Protein AF-A0A9E1HJT0-F1 (afdb_monomer_lite)

Structure (mmCIF, N/CA/C/O backbone):
data_AF-A0A9E1HJT0-F1
#
_entry.id   AF-A0A9E1HJT0-F1
#
loop_
_atom_site.group_PDB
_atom_site.id
_atom_site.type_symbol
_atom_site.label_atom_id
_atom_site.label_alt_id
_atom_site.label_comp_id
_atom_site.label_asym_id
_atom_site.label_entity_id
_atom_site.label_seq_id
_atom_site.pdbx_PDB_ins_code
_atom_site.Cartn_x
_atom_site.Cartn_y
_atom_site.Cartn_z
_atom_site.occupancy
_atom_site.B_iso_or_equiv
_atom_site.auth_seq_id
_atom_site.auth_comp_id
_atom_site.auth_asym_id
_atom_site.auth_atom_id
_atom_site.pdbx_PDB_model_num
ATOM 1 N N . MET A 1 1 ? -7.805 -29.193 4.859 1.00 33.84 1 MET A N 1
ATOM 2 C CA . MET A 1 1 ? -8.853 -28.531 5.675 1.00 33.84 1 MET A CA 1
ATOM 3 C C . MET A 1 1 ? -8.850 -29.112 7.089 1.00 33.84 1 MET A C 1
ATOM 5 O O . MET A 1 1 ? -9.280 -30.244 7.275 1.00 33.84 1 MET A O 1
ATOM 9 N N . LYS A 1 2 ? -8.295 -28.400 8.081 1.00 28.94 2 LYS A N 1
ATOM 10 C CA . LYS A 1 2 ? -8.233 -28.875 9.476 1.00 28.94 2 LYS A CA 1
ATOM 11 C C . LYS A 1 2 ? -9.476 -28.407 10.236 1.00 28.94 2 LYS A C 1
ATOM 13 O O . LYS A 1 2 ? -9.710 -27.216 10.397 1.00 28.94 2 LYS A O 1
ATOM 18 N N . LYS A 1 3 ? -10.276 -29.375 10.681 1.00 34.16 3 LYS A N 1
ATOM 19 C CA . LYS A 1 3 ? -11.501 -29.199 11.468 1.00 34.16 3 LYS A CA 1
ATOM 20 C C . LYS A 1 3 ? -11.119 -28.706 12.871 1.00 34.16 3 LYS A C 1
ATOM 22 O O . LYS A 1 3 ? -10.586 -29.476 13.670 1.00 34.16 3 LYS A O 1
ATOM 27 N N . ILE A 1 4 ? -11.338 -27.423 13.159 1.00 33.56 4 ILE A N 1
ATOM 28 C CA . ILE A 1 4 ? -11.069 -26.845 14.482 1.00 33.56 4 ILE A CA 1
ATOM 29 C C . ILE A 1 4 ? -12.103 -27.393 15.471 1.00 33.56 4 ILE A C 1
ATOM 31 O O . ILE A 1 4 ? -13.312 -27.234 15.315 1.00 33.56 4 ILE A O 1
ATOM 35 N N . ARG A 1 5 ? -11.594 -28.085 16.489 1.00 34.16 5 ARG A N 1
ATOM 36 C CA . ARG A 1 5 ? -12.334 -28.704 17.587 1.00 34.16 5 ARG A CA 1
ATOM 37 C C . ARG A 1 5 ? -12.786 -27.598 18.550 1.00 34.16 5 ARG A C 1
ATOM 39 O O . ARG A 1 5 ? -12.019 -27.180 19.412 1.00 34.16 5 ARG A O 1
ATOM 46 N N . THR A 1 6 ? -14.021 -27.115 18.419 1.00 35.66 6 THR A N 1
ATOM 47 C CA . THR A 1 6 ? -14.640 -26.166 19.363 1.00 35.66 6 THR A CA 1
ATOM 48 C C . THR A 1 6 ? -14.999 -26.880 20.672 1.00 35.66 6 THR A C 1
ATOM 50 O O . THR A 1 6 ? -16.134 -27.258 20.949 1.00 35.66 6 THR A O 1
ATOM 53 N N . SER A 1 7 ? -13.974 -27.120 21.489 1.00 35.72 7 SER A N 1
ATOM 54 C CA . SER A 1 7 ? -14.078 -27.726 22.814 1.00 35.72 7 SER A CA 1
ATOM 55 C C . SER A 1 7 ? -14.574 -26.704 23.842 1.00 35.72 7 SER A C 1
ATOM 57 O O . SER A 1 7 ? -13.947 -25.669 24.044 1.00 35.72 7 SER A O 1
ATOM 59 N N . SER A 1 8 ? -15.695 -27.030 24.494 1.00 42.38 8 SER A N 1
ATOM 60 C CA . SER A 1 8 ? -16.127 -26.657 25.858 1.00 42.38 8 SER A CA 1
ATOM 61 C C . SER A 1 8 ? -16.241 -25.188 26.304 1.00 42.38 8 SER A C 1
ATOM 63 O O . SER A 1 8 ? -16.969 -24.930 27.263 1.00 42.38 8 SER A O 1
ATOM 65 N N . VAL A 1 9 ? -15.614 -24.215 25.647 1.00 40.09 9 VAL A N 1
ATOM 66 C CA . VAL A 1 9 ? -15.607 -22.810 26.097 1.00 40.09 9 VAL A CA 1
ATOM 67 C C . VAL A 1 9 ? -16.924 -22.111 25.740 1.00 40.09 9 VAL A C 1
ATOM 69 O O . VAL A 1 9 ? -17.551 -21.489 26.594 1.00 40.09 9 VAL A O 1
ATOM 72 N N . TRP A 1 10 ? -17.440 -22.336 24.530 1.00 27.88 10 TRP A N 1
ATOM 73 C CA . TRP A 1 10 ? -18.696 -21.733 24.061 1.00 27.88 10 TRP A CA 1
ATOM 74 C C . TRP A 1 10 ? -19.949 -22.292 24.756 1.00 27.88 10 TRP A C 1
ATOM 76 O O . TRP A 1 10 ? -20.923 -21.569 24.950 1.00 27.88 10 TRP A O 1
ATOM 86 N N . LYS A 1 11 ? -19.903 -23.541 25.245 1.00 33.47 11 LYS A N 1
ATOM 87 C CA . LYS A 1 11 ? -20.990 -24.125 26.057 1.00 33.47 11 LYS A CA 1
ATOM 88 C C . LYS A 1 11 ? -21.117 -23.477 27.444 1.00 33.47 11 LYS A C 1
ATOM 90 O O . LYS A 1 11 ? -22.203 -23.493 28.017 1.00 33.47 11 LYS A O 1
ATOM 95 N N . LYS A 1 12 ? -20.034 -22.910 27.994 1.00 35.31 12 LYS A N 1
ATOM 96 C CA . LYS A 1 12 ? -20.070 -22.177 29.274 1.00 35.31 12 LYS A CA 1
ATOM 97 C C . LYS A 1 12 ? -20.578 -20.747 29.107 1.00 35.31 12 LYS A C 1
ATOM 99 O O . LYS A 1 12 ? -21.311 -20.282 29.972 1.00 35.31 12 LYS A O 1
ATOM 104 N N . VAL A 1 13 ? -20.256 -20.092 27.991 1.00 34.84 13 VAL A N 1
ATOM 105 C CA . VAL A 1 13 ? -20.738 -18.734 27.689 1.00 34.84 13 VAL A CA 1
ATOM 106 C C . VAL A 1 13 ? -22.256 -18.728 27.478 1.00 34.84 13 VAL A C 1
ATOM 108 O O . VAL A 1 13 ? -22.950 -17.892 28.051 1.00 34.84 13 VAL A O 1
ATOM 111 N N . TRP A 1 14 ? -22.801 -19.728 26.777 1.00 26.69 14 TRP A N 1
ATOM 112 C CA . TRP A 1 14 ? -24.250 -19.827 26.563 1.00 26.69 14 TRP A CA 1
ATOM 113 C C . TRP A 1 14 ? -25.040 -20.094 27.858 1.00 26.69 14 TRP A C 1
ATOM 115 O O . TRP A 1 14 ? -26.062 -19.459 28.099 1.00 26.69 14 TRP A O 1
ATOM 125 N N . LYS A 1 15 ? -24.505 -20.924 28.769 1.00 33.12 15 LYS A N 1
ATOM 126 C CA . LYS A 1 15 ? -25.126 -21.176 30.086 1.00 33.12 15 LYS A CA 1
ATOM 127 C C . LYS A 1 15 ? -25.198 -19.943 30.994 1.00 33.12 15 LYS A C 1
ATOM 129 O O . LYS A 1 15 ? -26.009 -19.928 31.915 1.00 33.12 15 LYS A O 1
ATOM 134 N N . PHE A 1 16 ? -24.355 -18.935 30.770 1.00 31.36 16 PHE A N 1
ATOM 135 C CA . PHE A 1 16 ? -24.357 -17.710 31.572 1.00 31.36 16 PHE A CA 1
ATOM 136 C C . PHE A 1 16 ? -25.327 -16.656 31.013 1.00 31.36 16 PHE A C 1
ATOM 138 O O . PHE A 1 16 ? -25.948 -15.931 31.788 1.00 31.36 16 PHE A O 1
ATOM 145 N N . CYS A 1 17 ? -25.529 -16.622 29.690 1.00 31.73 17 CYS A N 1
ATOM 146 C CA . CYS A 1 17 ? -26.506 -15.740 29.039 1.00 31.73 17 CYS A CA 1
ATOM 147 C C . CYS A 1 17 ? -27.967 -16.166 29.264 1.00 31.73 17 CYS A C 1
ATOM 149 O O . CYS A 1 17 ? -28.850 -15.310 29.342 1.00 31.73 17 CYS A O 1
ATOM 151 N N . ASP A 1 18 ? -28.232 -17.462 29.450 1.00 34.28 18 ASP A N 1
ATOM 152 C CA . ASP A 1 18 ? -29.580 -17.935 29.789 1.00 34.28 18 ASP A CA 1
ATOM 153 C C . ASP A 1 18 ? -30.047 -17.422 31.160 1.00 34.28 18 ASP A C 1
ATOM 155 O O . ASP A 1 18 ? -31.229 -17.135 31.352 1.00 34.28 18 ASP A O 1
ATOM 159 N N . PHE A 1 19 ? -29.127 -17.221 32.109 1.00 36.72 19 PHE A N 1
ATOM 160 C CA . PHE A 1 19 ? -29.465 -16.738 33.450 1.00 36.72 19 PHE A CA 1
ATOM 161 C C . PHE A 1 19 ? -29.915 -15.268 33.446 1.00 36.72 19 PHE A C 1
ATOM 163 O O . PHE A 1 19 ? -30.841 -14.890 34.168 1.00 36.72 19 PHE A O 1
ATOM 170 N N . SER A 1 20 ? -29.306 -14.439 32.597 1.00 38.19 20 SER A N 1
ATOM 171 C CA . SER A 1 20 ? -29.624 -13.014 32.461 1.00 38.19 20 SER A CA 1
ATOM 172 C C . SER A 1 20 ? -30.925 -12.770 31.687 1.00 38.19 20 SER A C 1
ATOM 174 O O . SER A 1 20 ? -31.724 -11.928 32.103 1.00 38.19 20 SER A O 1
ATOM 176 N N . ILE A 1 21 ? -31.216 -13.547 30.638 1.00 42.31 21 ILE A N 1
ATOM 177 C CA . ILE A 1 21 ? -32.495 -13.466 29.902 1.00 42.31 21 ILE A CA 1
ATOM 178 C C . ILE A 1 21 ? -33.668 -13.938 30.777 1.00 42.31 21 ILE A C 1
ATOM 180 O O . ILE A 1 21 ? -34.751 -13.343 30.746 1.00 42.31 21 ILE A O 1
ATOM 184 N N . PHE A 1 22 ? -33.455 -14.964 31.606 1.00 41.88 22 PHE A N 1
ATOM 185 C CA . PHE A 1 22 ? -34.471 -15.457 32.536 1.00 41.88 22 PHE A CA 1
ATOM 186 C C . PHE A 1 22 ? -34.798 -14.430 33.628 1.00 41.88 22 PHE A C 1
ATOM 188 O O . PHE A 1 22 ? -35.968 -14.227 33.957 1.00 41.88 22 PHE A O 1
ATOM 195 N N . PHE A 1 23 ? -33.789 -13.719 34.142 1.00 40.91 23 PHE A N 1
ATOM 196 C CA . PHE A 1 23 ? -33.990 -12.608 35.076 1.00 40.91 23 PHE A CA 1
ATOM 197 C C . PHE A 1 23 ? -34.744 -11.438 34.435 1.00 40.91 23 PHE A C 1
ATOM 199 O O . PHE A 1 23 ? -35.643 -10.877 35.060 1.00 40.91 23 PHE A O 1
ATOM 206 N N . PHE A 1 24 ? -34.448 -11.109 33.175 1.00 39.44 24 PHE A N 1
ATOM 207 C CA . PHE A 1 24 ? -35.071 -9.984 32.476 1.00 39.44 24 PHE A CA 1
ATOM 208 C C . PHE A 1 24 ? -36.549 -10.238 32.138 1.00 39.44 24 PHE A C 1
ATOM 210 O O . PHE A 1 24 ? -37.400 -9.385 32.394 1.00 39.44 24 PHE A O 1
ATOM 217 N N . LYS A 1 25 ? -36.896 -11.441 31.655 1.00 38.16 25 LYS A N 1
ATOM 218 C CA . LYS A 1 25 ? -38.301 -11.829 31.416 1.00 38.16 25 LYS A CA 1
ATOM 219 C C . LYS A 1 25 ? -39.116 -11.883 32.714 1.00 38.16 25 LYS A C 1
ATOM 221 O O . LYS A 1 25 ? -40.270 -11.466 32.730 1.00 38.16 25 LYS A O 1
ATOM 226 N N . LYS A 1 26 ? -38.501 -12.327 33.813 1.00 40.12 26 LYS A N 1
ATOM 227 C CA . LYS A 1 26 ? -39.102 -12.376 35.157 1.00 40.12 26 LYS A CA 1
ATOM 228 C C . LYS A 1 26 ? -39.288 -10.985 35.780 1.00 40.12 26 LYS A C 1
ATOM 230 O O . LYS A 1 26 ? -40.212 -10.779 36.562 1.00 40.12 26 LYS A O 1
ATOM 235 N N . TRP A 1 27 ? -38.457 -10.023 35.389 1.00 44.12 27 TRP A N 1
ATOM 236 C CA . TRP A 1 27 ? -38.517 -8.623 35.812 1.00 44.12 27 TRP A CA 1
ATOM 237 C C . TRP A 1 27 ? -39.492 -7.769 34.976 1.00 44.12 27 TRP A C 1
ATOM 239 O O . TRP A 1 27 ? -40.178 -6.911 35.524 1.00 44.12 27 TRP A O 1
ATOM 249 N N . LEU A 1 28 ? -39.682 -8.047 33.681 1.00 36.91 28 LEU A N 1
ATOM 250 C CA . LEU A 1 28 ? -40.724 -7.371 32.888 1.00 36.91 28 LEU A CA 1
ATOM 251 C C . LEU A 1 28 ? -42.141 -7.646 33.443 1.00 36.91 28 LEU A C 1
ATOM 253 O O . LEU A 1 28 ? -43.035 -6.806 33.341 1.00 36.91 28 LEU A O 1
ATOM 257 N N . SER A 1 29 ? -42.334 -8.800 34.090 1.00 43.19 29 SER A N 1
ATOM 258 C CA . SER A 1 29 ? -43.550 -9.126 34.847 1.00 43.19 29 SER A CA 1
ATOM 259 C C . SER A 1 29 ? -43.671 -8.371 36.182 1.00 43.19 29 SER A C 1
ATOM 261 O O . SER A 1 29 ? -44.793 -8.115 36.609 1.00 43.19 29 SER A O 1
ATOM 263 N N . PHE A 1 30 ? -42.557 -7.966 36.808 1.00 41.19 30 PHE A N 1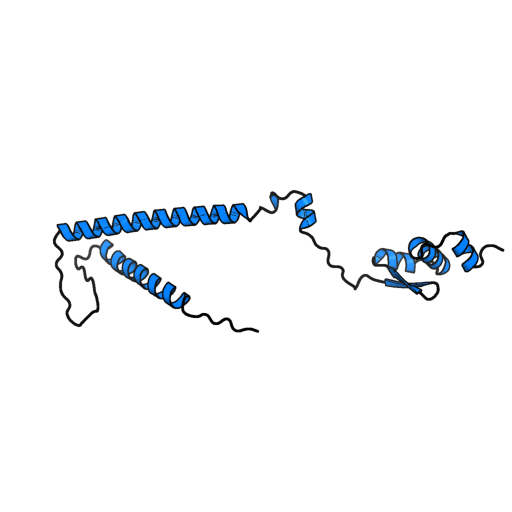
ATOM 264 C CA . PHE A 1 30 ? -42.510 -7.166 38.046 1.00 41.19 30 PHE A CA 1
ATOM 265 C C . PHE A 1 30 ? -42.998 -5.723 37.828 1.00 41.19 30 PHE A C 1
ATOM 267 O O . PHE A 1 30 ? -43.716 -5.184 38.664 1.00 41.19 30 PHE A O 1
ATOM 274 N N . MET A 1 31 ? -42.672 -5.109 36.684 1.00 35.97 31 MET A N 1
ATOM 275 C CA . MET A 1 31 ? -43.078 -3.732 36.346 1.00 35.97 31 MET A CA 1
ATOM 276 C C . MET A 1 31 ? -44.560 -3.594 35.943 1.00 35.97 31 MET A C 1
ATOM 278 O O . MET A 1 31 ? -45.099 -2.493 35.969 1.00 35.97 31 MET A O 1
ATOM 282 N N . LYS A 1 32 ? -45.249 -4.690 35.588 1.00 41.72 32 LYS A N 1
ATOM 283 C CA . LYS A 1 32 ? -46.647 -4.675 35.100 1.00 41.72 32 LYS A CA 1
ATOM 284 C C . LYS A 1 32 ? -47.725 -4.779 36.194 1.00 41.72 32 LYS A C 1
ATOM 286 O O . LYS A 1 32 ? -48.869 -5.102 35.886 1.00 41.72 32 LYS A O 1
ATOM 291 N N . GLY A 1 33 ? -47.395 -4.515 37.460 1.00 42.19 33 GLY A N 1
ATOM 292 C CA . GLY A 1 33 ? -48.402 -4.280 38.509 1.00 42.19 33 GLY A CA 1
ATOM 293 C C . GLY A 1 33 ? -49.305 -5.469 38.869 1.00 42.19 33 GLY A C 1
ATOM 294 O O . GLY A 1 33 ? -50.362 -5.271 39.460 1.00 42.19 33 GLY A O 1
ATOM 295 N N . ARG A 1 34 ? -48.920 -6.711 38.546 1.00 43.09 34 ARG A N 1
ATOM 296 C CA . ARG A 1 34 ? -49.616 -7.908 39.046 1.00 43.09 34 ARG A CA 1
ATOM 297 C C . ARG A 1 34 ? -48.941 -8.386 40.325 1.00 43.09 34 ARG A C 1
ATOM 299 O O . ARG A 1 34 ? -47.840 -8.926 40.290 1.00 43.09 34 ARG A O 1
ATOM 306 N N . SER A 1 35 ? -49.631 -8.199 41.444 1.00 37.53 35 SER A N 1
ATOM 307 C CA . SER A 1 35 ? -49.218 -8.472 42.829 1.00 37.53 35 SER A CA 1
ATOM 308 C C . SER A 1 35 ? -48.983 -9.952 43.182 1.00 37.53 35 SER A C 1
ATOM 310 O O . SER A 1 35 ? -49.191 -10.348 44.321 1.00 37.53 35 SER A O 1
ATOM 312 N N . HIS A 1 36 ? -48.557 -10.796 42.241 1.00 39.56 36 HIS A N 1
ATOM 313 C CA . HIS A 1 36 ? -48.247 -12.206 42.484 1.00 39.56 36 HIS A CA 1
ATOM 314 C C . HIS A 1 36 ? -46.819 -12.511 42.025 1.00 39.56 36 HIS A C 1
ATOM 316 O O . HIS A 1 36 ? -46.542 -12.803 40.863 1.00 39.56 36 HIS A O 1
ATOM 322 N N . PHE A 1 37 ? -45.891 -12.420 42.975 1.00 38.38 37 PHE A N 1
ATOM 323 C CA . PHE A 1 37 ? -44.485 -12.757 42.790 1.00 38.38 37 PHE A CA 1
ATOM 324 C C . PHE A 1 37 ? -44.301 -14.274 42.825 1.00 38.38 37 PHE A C 1
ATOM 326 O O . PHE A 1 37 ? -44.292 -14.877 43.894 1.00 38.38 37 PHE A O 1
ATOM 333 N N . LEU A 1 38 ? -44.107 -14.900 41.666 1.00 37.12 38 LEU A N 1
ATOM 334 C CA . LEU A 1 38 ? -43.714 -16.307 41.585 1.00 37.12 38 LEU A CA 1
ATOM 335 C C . LEU A 1 38 ? -42.244 -16.393 41.176 1.00 37.12 38 LEU A C 1
ATOM 337 O O . LEU A 1 38 ? -41.888 -16.368 39.997 1.00 37.12 38 LEU A O 1
ATOM 341 N N . ILE A 1 39 ? -41.359 -16.487 42.172 1.00 41.03 39 ILE A N 1
ATOM 342 C CA . ILE A 1 39 ? -39.975 -16.887 41.933 1.00 41.03 39 ILE A CA 1
ATOM 343 C C . ILE A 1 39 ? -39.927 -18.415 41.916 1.00 41.03 39 ILE A C 1
ATOM 345 O O . ILE A 1 39 ? -39.698 -19.053 42.931 1.00 41.03 39 ILE A O 1
ATOM 349 N N . THR A 1 40 ? -40.129 -19.011 40.742 1.00 34.09 40 THR A N 1
ATOM 350 C CA . THR A 1 40 ? -39.922 -20.450 40.532 1.00 34.09 40 THR A CA 1
ATOM 351 C C . THR A 1 40 ? -38.430 -20.767 40.623 1.00 34.09 40 THR A C 1
ATOM 353 O O . THR A 1 40 ? -37.657 -20.356 39.755 1.00 34.09 40 THR A O 1
ATOM 356 N N . ALA A 1 41 ? -38.025 -21.464 41.683 1.00 34.62 41 ALA A N 1
ATOM 357 C CA . ALA A 1 41 ? -36.789 -22.231 41.746 1.00 34.62 41 ALA A CA 1
ATOM 358 C C . ALA A 1 41 ? -37.191 -23.707 41.656 1.00 34.62 41 ALA A C 1
ATOM 360 O O . ALA A 1 41 ? -37.855 -24.225 42.549 1.00 34.62 41 ALA A O 1
ATOM 361 N N . VAL A 1 42 ? -36.862 -24.371 40.548 1.00 37.84 42 VAL A N 1
ATOM 362 C CA . VAL A 1 42 ? -37.122 -25.807 40.389 1.00 37.84 42 VAL A CA 1
ATOM 363 C C . VAL A 1 42 ? -35.938 -26.551 40.991 1.00 37.84 42 VAL A C 1
ATOM 365 O O . VAL A 1 42 ? -34.959 -26.838 40.311 1.00 37.84 42 VAL A O 1
ATOM 368 N N . CYS A 1 43 ? -36.011 -26.830 42.289 1.00 31.75 43 CYS A N 1
ATOM 369 C CA . CYS A 1 43 ? -35.149 -27.810 42.932 1.00 31.75 43 CYS A CA 1
ATOM 370 C C . CYS A 1 43 ? -35.987 -28.541 43.984 1.00 31.75 43 CYS A C 1
ATOM 372 O O . CYS A 1 43 ? -36.226 -28.011 45.062 1.00 31.75 43 CYS A O 1
ATOM 374 N N . ARG A 1 44 ? -36.444 -29.749 43.619 1.00 33.12 44 ARG A N 1
ATOM 375 C CA . ARG A 1 44 ? -37.395 -30.609 44.353 1.00 33.12 44 ARG A CA 1
ATOM 376 C C . ARG A 1 44 ? -38.820 -30.037 44.402 1.00 33.12 44 ARG A C 1
ATOM 378 O O . ARG A 1 44 ? -39.029 -28.837 44.459 1.00 33.12 44 ARG A O 1
ATOM 385 N N . ARG A 1 45 ? -39.812 -30.915 44.237 1.00 36.09 45 ARG A N 1
ATOM 386 C CA . ARG A 1 45 ? -41.231 -30.617 43.957 1.00 36.09 45 ARG A CA 1
ATOM 387 C C . ARG A 1 45 ? -41.989 -30.054 45.170 1.00 36.09 45 ARG A C 1
ATOM 389 O O . ARG A 1 45 ? -43.074 -30.520 45.482 1.00 36.09 45 ARG A O 1
ATOM 396 N N . GLU A 1 46 ? -41.448 -29.036 45.819 1.00 31.45 46 GLU A N 1
ATOM 397 C CA . GLU A 1 46 ? -42.144 -28.274 46.850 1.00 31.45 46 GLU A CA 1
ATOM 398 C C . GLU A 1 46 ? -41.949 -26.786 46.575 1.00 31.45 46 GLU A C 1
ATOM 400 O O . GLU A 1 46 ? -40.839 -26.254 46.578 1.00 31.45 46 GLU A O 1
ATOM 405 N N . VAL A 1 47 ? -43.057 -26.105 46.285 1.00 41.81 47 VAL A N 1
ATOM 406 C CA . VAL A 1 47 ? -43.081 -24.650 46.139 1.00 41.81 47 VAL A CA 1
ATOM 407 C C . VAL A 1 47 ? -43.078 -24.062 47.545 1.00 41.81 47 VAL A C 1
ATOM 409 O O . VAL A 1 47 ? -44.132 -23.802 48.122 1.00 41.81 47 VAL A O 1
ATOM 412 N N . ILE A 1 48 ? -41.890 -23.866 48.114 1.00 37.72 48 ILE A N 1
ATOM 413 C CA . ILE A 1 48 ? -41.749 -23.127 49.368 1.00 37.72 48 ILE A CA 1
ATOM 414 C C . ILE A 1 48 ? -42.102 -21.664 49.068 1.00 37.72 48 ILE A C 1
ATOM 416 O O . ILE A 1 48 ? -41.330 -20.932 48.444 1.00 37.72 48 ILE A O 1
ATOM 420 N N . ARG A 1 49 ? -43.296 -21.230 49.487 1.00 38.81 49 ARG A N 1
ATOM 421 C CA . ARG A 1 49 ? -43.687 -19.815 49.471 1.00 38.81 49 ARG A CA 1
ATOM 422 C C . ARG A 1 49 ? -42.889 -19.083 50.546 1.00 38.81 49 ARG A C 1
ATOM 424 O O . ARG A 1 49 ? -43.315 -18.995 51.691 1.00 38.81 49 ARG A O 1
ATOM 431 N N . MET A 1 50 ? -41.718 -18.564 50.189 1.00 51.31 50 MET A N 1
ATOM 432 C CA . MET A 1 50 ? -41.017 -17.607 51.045 1.00 51.31 50 MET A CA 1
ATOM 433 C C . MET A 1 50 ? -41.662 -16.230 50.880 1.00 51.31 50 MET A C 1
ATOM 435 O O . MET A 1 50 ? -41.306 -15.455 49.992 1.00 51.31 50 MET A O 1
ATOM 439 N N . GLU A 1 51 ? -42.632 -15.938 51.742 1.00 63.94 51 GLU A N 1
ATOM 440 C CA . GLU A 1 51 ? -43.105 -14.580 52.013 1.00 63.94 51 GLU A CA 1
ATOM 441 C C . GLU A 1 51 ? -41.925 -13.764 52.566 1.00 63.94 51 GLU A C 1
ATOM 443 O O . GLU A 1 51 ? -41.517 -13.913 53.717 1.00 63.94 51 GLU A O 1
ATOM 448 N N . LEU A 1 52 ? -41.309 -12.938 51.717 1.00 70.56 52 LEU A N 1
ATOM 449 C CA . LEU A 1 52 ? -40.213 -12.070 52.142 1.00 70.56 52 LEU A CA 1
ATOM 450 C C . LEU A 1 52 ? -40.769 -10.901 52.960 1.00 70.56 52 LEU A C 1
ATOM 452 O O . LEU A 1 52 ? -41.621 -10.144 52.483 1.00 70.56 52 LEU A O 1
ATOM 456 N N . SER A 1 53 ? -40.206 -10.699 54.151 1.00 83.38 53 SER A N 1
ATOM 457 C CA . SER A 1 53 ? -40.434 -9.502 54.964 1.00 83.38 53 SER A CA 1
ATOM 458 C C . SER A 1 53 ? -40.121 -8.232 54.152 1.00 83.38 53 SER A C 1
ATOM 460 O O . SER A 1 53 ? -39.204 -8.252 53.320 1.00 83.38 53 SER A O 1
ATOM 462 N N . PRO A 1 54 ? -40.799 -7.094 54.405 1.00 85.19 54 PRO A N 1
ATOM 463 C CA . PRO A 1 54 ? -40.478 -5.813 53.768 1.00 85.19 54 PRO A CA 1
ATOM 464 C C . PRO A 1 54 ? -38.979 -5.472 53.799 1.00 85.19 54 PRO A C 1
ATOM 466 O O . PRO A 1 54 ? -38.419 -5.039 52.791 1.00 85.19 54 PRO A O 1
ATOM 469 N N . LYS A 1 55 ? -38.295 -5.781 54.911 1.00 86.88 55 LYS A N 1
ATOM 470 C CA . LYS A 1 55 ? -36.842 -5.585 55.060 1.00 86.88 55 LYS A CA 1
ATOM 471 C C . LYS A 1 55 ? -36.030 -6.434 54.076 1.00 86.88 55 LYS A C 1
ATOM 473 O O . LYS A 1 55 ? -35.063 -5.955 53.491 1.00 86.88 55 LYS A O 1
ATOM 478 N N . GLN A 1 56 ? -36.429 -7.685 53.854 1.00 80.31 56 GLN A N 1
ATOM 479 C CA . GLN A 1 56 ? -35.745 -8.583 52.921 1.00 80.31 56 GLN A CA 1
ATOM 480 C C . GLN A 1 56 ? -35.979 -8.162 51.463 1.00 80.31 56 GLN A C 1
ATOM 482 O O . GLN A 1 56 ? -35.047 -8.201 50.660 1.00 80.31 56 GLN A O 1
ATOM 487 N N . LYS A 1 57 ? -37.189 -7.692 51.124 1.00 81.69 57 LYS A N 1
ATOM 488 C CA . LYS A 1 57 ? -37.489 -7.131 49.793 1.00 81.69 57 LYS A CA 1
ATOM 489 C C . LYS A 1 57 ? -36.592 -5.929 49.484 1.00 81.69 57 LYS A C 1
ATOM 491 O O . LYS A 1 57 ? -35.987 -5.883 48.413 1.00 81.69 57 LYS A O 1
ATOM 496 N N . GLN A 1 58 ? -36.434 -5.016 50.442 1.00 87.56 58 GLN A N 1
ATOM 497 C CA . GLN A 1 58 ? -35.552 -3.855 50.309 1.00 87.56 58 GLN A CA 1
ATOM 498 C C . GLN A 1 58 ? -34.080 -4.261 50.115 1.00 87.56 58 GLN A C 1
ATOM 500 O O . GLN A 1 58 ? -33.402 -3.741 49.230 1.00 87.56 58 GLN A O 1
ATOM 505 N N . GLN A 1 59 ? -33.589 -5.246 50.873 1.00 84.31 59 GLN A N 1
ATOM 506 C CA . GLN A 1 59 ? -32.221 -5.758 50.718 1.00 84.31 59 GLN A CA 1
ATOM 507 C C . GLN A 1 59 ? -31.967 -6.366 49.333 1.00 84.31 59 GLN A C 1
ATOM 509 O O . GLN A 1 59 ? -30.895 -6.166 48.758 1.00 84.31 59 GLN A O 1
ATOM 514 N N . VAL A 1 60 ? -32.935 -7.104 48.784 1.00 84.75 60 VAL A N 1
ATOM 515 C CA . VAL A 1 60 ? -32.835 -7.673 47.431 1.00 84.75 60 VAL A CA 1
ATOM 516 C C . VAL A 1 60 ? -32.782 -6.563 46.381 1.00 84.75 60 VAL A C 1
ATOM 518 O O . VAL A 1 60 ? -31.924 -6.611 45.500 1.00 84.75 60 VAL A O 1
ATOM 521 N N . GLN A 1 61 ? -33.630 -5.539 46.503 1.00 84.31 61 GLN A N 1
ATOM 522 C CA . GLN A 1 61 ? -33.625 -4.385 45.599 1.00 84.31 61 GLN A CA 1
ATOM 523 C C . GLN A 1 61 ? -32.284 -3.646 45.626 1.00 84.31 61 GLN A C 1
ATOM 525 O O . GLN A 1 61 ? -31.707 -3.396 44.573 1.00 84.31 61 GLN A O 1
ATOM 530 N N . MET A 1 62 ? -31.739 -3.369 46.813 1.00 91.06 62 MET A N 1
ATOM 531 C CA . MET A 1 62 ? -30.435 -2.712 46.958 1.00 91.06 62 MET A CA 1
ATOM 532 C C . MET A 1 62 ? -29.289 -3.535 46.356 1.00 91.06 62 MET A C 1
ATOM 534 O O . MET A 1 62 ? -28.401 -2.986 45.704 1.00 91.06 62 MET A O 1
ATOM 538 N N . LYS A 1 63 ? -29.295 -4.862 46.551 1.00 90.12 63 LYS A N 1
ATOM 539 C CA . LYS A 1 63 ? -28.292 -5.757 45.950 1.00 90.12 63 LYS A CA 1
ATOM 540 C C . LYS A 1 63 ? -28.379 -5.748 44.427 1.00 90.12 63 LYS A C 1
ATOM 542 O O . LYS A 1 63 ? -27.345 -5.714 43.764 1.00 90.12 63 LYS A O 1
ATOM 547 N N . PHE A 1 64 ? -29.593 -5.752 43.886 1.00 88.81 64 PHE A N 1
ATOM 548 C CA . PHE A 1 64 ? -29.818 -5.687 42.449 1.00 88.81 64 PHE A CA 1
ATOM 549 C C . PHE A 1 64 ? -29.391 -4.338 41.862 1.00 88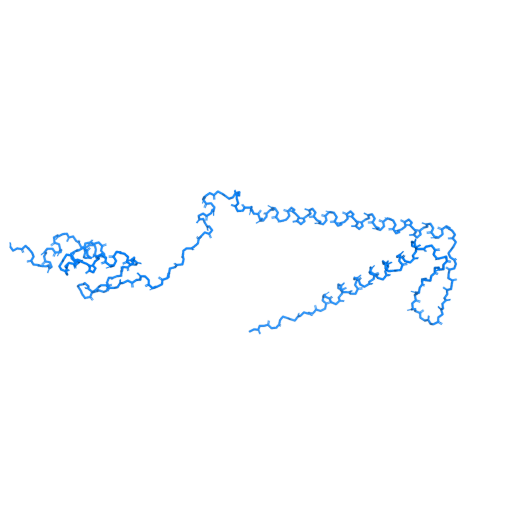.81 64 PHE A C 1
ATOM 551 O O . PHE A 1 64 ? -28.665 -4.310 40.876 1.00 88.81 64 PHE A O 1
ATOM 558 N N . ASP A 1 65 ? -29.753 -3.229 42.502 1.00 92.50 65 ASP A N 1
ATOM 559 C CA . ASP A 1 65 ? -29.320 -1.889 42.099 1.00 92.50 65 ASP A CA 1
ATOM 560 C C . ASP A 1 65 ? -27.786 -1.768 42.095 1.00 92.50 65 ASP A C 1
ATOM 562 O O . ASP A 1 65 ? -27.186 -1.327 41.111 1.00 92.50 65 ASP A O 1
ATOM 566 N N . SER A 1 66 ? -27.126 -2.259 43.150 1.00 94.62 66 SER A N 1
ATOM 567 C CA . SER A 1 66 ? -25.661 -2.321 43.219 1.00 94.62 66 SER A CA 1
ATOM 568 C C . SER A 1 66 ? -25.065 -3.155 42.082 1.00 94.62 66 SER A C 1
ATOM 570 O O . SER A 1 66 ? -24.076 -2.745 41.470 1.00 94.62 66 SER A O 1
ATOM 572 N N . TYR A 1 67 ? -25.671 -4.306 41.774 1.00 93.81 67 TYR A N 1
ATOM 573 C CA . TYR A 1 67 ? -25.261 -5.159 40.663 1.00 93.81 67 TYR A CA 1
ATOM 574 C C . TYR A 1 67 ? -25.394 -4.432 39.320 1.00 93.81 67 TYR A C 1
ATOM 576 O O . TYR A 1 67 ? -24.400 -4.310 38.609 1.00 93.81 67 TYR A O 1
ATOM 584 N N . CYS A 1 68 ? -26.561 -3.866 39.006 1.00 93.25 68 CYS A N 1
ATOM 585 C CA . CYS A 1 68 ? -26.802 -3.135 37.760 1.00 93.25 68 CYS A CA 1
ATOM 586 C C . CYS A 1 68 ? -25.819 -1.975 37.578 1.00 93.25 68 CYS A C 1
ATOM 588 O O . CYS A 1 68 ? -25.199 -1.846 36.523 1.00 93.25 68 CYS A O 1
ATOM 590 N N . LYS A 1 69 ? -25.601 -1.174 38.628 1.00 95.69 69 LYS A N 1
ATOM 591 C CA . LYS A 1 69 ? -24.631 -0.070 38.609 1.00 95.69 69 LYS A CA 1
ATOM 592 C C . LYS A 1 69 ? -23.208 -0.560 38.344 1.00 95.69 69 LYS A C 1
ATOM 594 O O . LYS A 1 69 ? -22.483 0.075 37.580 1.00 95.69 69 LYS A O 1
ATOM 599 N N . LYS A 1 70 ? -22.789 -1.673 38.957 1.00 97.19 70 LYS A N 1
ATOM 600 C CA . LYS A 1 70 ? -21.464 -2.272 38.717 1.00 97.19 70 LYS A CA 1
ATOM 601 C C . LYS A 1 70 ? -21.331 -2.800 37.294 1.00 97.19 70 LYS A C 1
ATOM 603 O O . LYS A 1 70 ? -20.311 -2.529 36.668 1.00 97.19 70 LYS A O 1
ATOM 608 N N . THR A 1 71 ? -22.345 -3.495 36.786 1.00 96.44 71 THR A N 1
ATOM 609 C CA . THR A 1 71 ? -22.356 -4.029 35.421 1.00 96.44 71 THR A CA 1
ATOM 610 C C . THR A 1 71 ? -22.243 -2.900 34.402 1.00 96.44 71 THR A C 1
ATOM 612 O O . THR A 1 71 ? -21.319 -2.917 33.600 1.00 96.44 71 THR A O 1
ATOM 615 N N . ILE A 1 72 ? -23.073 -1.854 34.500 1.00 97.50 72 ILE A N 1
ATOM 616 C CA . ILE A 1 72 ? -23.020 -0.701 33.582 1.00 97.50 72 ILE A CA 1
ATOM 617 C C . ILE A 1 72 ? -21.645 -0.021 33.628 1.00 97.50 72 ILE A C 1
ATOM 619 O O . ILE A 1 72 ? -21.044 0.230 32.588 1.00 97.50 72 ILE A O 1
ATOM 623 N N . LYS A 1 73 ? -21.095 0.230 34.824 1.00 97.81 73 LYS A N 1
ATOM 624 C CA . LYS A 1 73 ? -19.742 0.801 34.962 1.00 97.81 73 LYS A CA 1
ATOM 625 C C . LYS A 1 73 ? -18.664 -0.102 34.353 1.00 97.81 73 LYS A C 1
ATOM 627 O O . LYS A 1 73 ? -17.710 0.398 33.757 1.00 97.81 73 LYS A O 1
ATOM 632 N N . GLY A 1 74 ? -18.804 -1.415 34.517 1.00 98.00 74 GLY A N 1
ATOM 633 C CA . GLY A 1 74 ? -17.915 -2.418 33.940 1.00 98.00 74 GLY A CA 1
ATOM 634 C C . GLY A 1 74 ? -17.931 -2.393 32.415 1.00 98.00 74 GLY A C 1
ATOM 635 O O . GLY A 1 74 ? -16.860 -2.325 31.813 1.00 98.00 74 GLY A O 1
ATOM 636 N N . GLU A 1 75 ? -19.123 -2.360 31.816 1.00 97.69 75 GLU A N 1
ATOM 637 C CA . GLU A 1 75 ? -19.321 -2.291 30.364 1.00 97.69 75 GLU A CA 1
ATOM 638 C C . GLU A 1 75 ? -18.773 -0.994 29.774 1.00 97.69 75 GLU A C 1
ATOM 640 O O . GLU A 1 75 ? -18.016 -1.029 28.808 1.00 97.69 75 GLU A O 1
ATOM 645 N N . VAL A 1 76 ? -19.034 0.152 30.410 1.00 98.31 76 VAL A N 1
ATOM 646 C CA . VAL A 1 76 ? -18.452 1.436 29.988 1.00 98.31 76 VAL A CA 1
ATOM 647 C C . VAL A 1 76 ? -16.922 1.362 30.012 1.00 98.31 76 VAL A C 1
ATOM 649 O O . VAL A 1 76 ? -16.261 1.728 29.043 1.00 98.31 76 VAL A O 1
ATOM 652 N N . LYS A 1 77 ? -16.326 0.821 31.082 1.00 98.12 77 LYS A N 1
ATOM 653 C CA . LYS A 1 77 ? -14.866 0.653 31.170 1.00 98.12 77 LYS A CA 1
ATOM 654 C C . LYS A 1 77 ? -14.327 -0.348 30.143 1.00 98.12 77 LYS A C 1
ATOM 656 O O . LYS A 1 77 ? -13.172 -0.239 29.736 1.00 98.12 77 LYS A O 1
ATOM 661 N N . HIS A 1 78 ? -15.091 -1.381 29.805 1.00 97.81 78 HIS A N 1
ATOM 662 C CA . HIS A 1 78 ? -14.723 -2.348 28.773 1.00 97.81 78 HIS A CA 1
ATOM 663 C C . HIS A 1 78 ? -14.716 -1.682 27.394 1.00 97.81 78 HIS A C 1
ATOM 665 O O . HIS A 1 78 ? -13.705 -1.747 26.702 1.00 97.81 78 HIS A O 1
ATOM 671 N N . TYR A 1 79 ? -15.781 -0.951 27.064 1.00 98.00 79 TYR A N 1
ATOM 672 C CA . TYR A 1 79 ? -15.906 -0.179 25.832 1.00 98.00 79 TYR A CA 1
ATOM 673 C C . TYR A 1 79 ? -14.741 0.799 25.635 1.00 98.00 79 TYR A C 1
ATOM 675 O O . TYR A 1 79 ? -14.078 0.766 24.603 1.00 98.00 79 TYR A O 1
ATOM 683 N N . TRP A 1 80 ? -14.414 1.601 26.654 1.00 98.06 80 TRP A N 1
ATOM 684 C CA . TRP A 1 80 ? -13.287 2.536 26.570 1.00 98.06 80 TRP A CA 1
ATOM 685 C C . TRP A 1 80 ? -11.941 1.842 26.351 1.00 98.06 80 TRP A C 1
ATOM 687 O O . TRP A 1 80 ? -11.135 2.321 25.560 1.00 98.06 80 TRP A O 1
ATOM 697 N N . ARG A 1 81 ? -11.699 0.701 27.008 1.00 97.38 81 ARG A N 1
ATOM 698 C CA . ARG A 1 81 ? -10.472 -0.083 26.792 1.00 97.38 81 ARG A CA 1
ATOM 699 C C . ARG A 1 81 ? -10.366 -0.580 25.358 1.00 97.38 81 ARG A C 1
ATOM 701 O O . ARG A 1 81 ? -9.277 -0.541 24.793 1.00 97.38 81 ARG A O 1
ATOM 708 N N . GLU A 1 82 ? -11.476 -1.026 24.784 1.00 97.12 82 GLU A N 1
ATOM 709 C CA . GLU A 1 82 ? -11.496 -1.513 23.411 1.00 97.12 82 GLU A CA 1
ATOM 710 C C . GLU A 1 82 ? -11.263 -0.378 22.409 1.00 97.12 82 GLU A C 1
ATOM 712 O O . GLU A 1 82 ? -10.421 -0.526 21.527 1.00 97.12 82 GLU A O 1
ATOM 717 N N . LEU A 1 83 ? -11.885 0.789 22.615 1.00 96.38 83 LEU A N 1
ATOM 718 C CA . LEU A 1 83 ? -11.611 1.988 21.815 1.00 96.38 83 LEU A CA 1
ATOM 719 C C . LEU A 1 83 ? -10.135 2.397 21.868 1.00 96.38 83 LEU A C 1
ATOM 721 O O . LEU A 1 83 ? -9.536 2.686 20.836 1.00 96.38 83 LEU A O 1
ATOM 725 N N . THR A 1 84 ? -9.518 2.407 23.055 1.00 96.06 84 THR A N 1
ATOM 726 C CA . THR A 1 84 ? -8.087 2.723 23.184 1.00 96.06 84 THR A CA 1
ATOM 727 C C . THR A 1 84 ? -7.215 1.683 22.47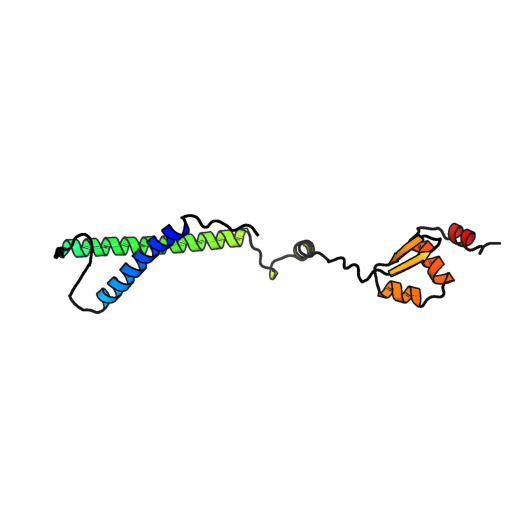9 1.00 96.06 84 THR A C 1
ATOM 729 O O . THR A 1 84 ? -6.245 2.051 21.824 1.00 96.06 84 THR A O 1
ATOM 732 N N . ARG A 1 85 ? -7.569 0.393 22.569 1.00 96.06 85 ARG A N 1
ATOM 733 C CA . ARG A 1 85 ? -6.847 -0.707 21.912 1.00 96.06 85 ARG A CA 1
ATOM 734 C C . ARG A 1 85 ? -6.941 -0.642 20.387 1.00 96.06 85 ARG A C 1
ATOM 736 O O . ARG A 1 85 ? -5.984 -1.025 19.716 1.00 96.06 85 ARG A O 1
ATOM 743 N N . GLN A 1 86 ? -8.088 -0.231 19.851 1.00 95.75 86 GLN A N 1
ATOM 744 C CA . GLN A 1 86 ? -8.273 0.007 18.418 1.00 95.75 86 GLN A CA 1
ATOM 745 C C . GLN A 1 86 ? -7.440 1.211 17.990 1.00 95.75 86 GLN A C 1
ATOM 747 O O . GLN A 1 86 ? -6.560 1.067 17.153 1.00 95.75 86 GLN A O 1
ATOM 752 N N . LYS A 1 87 ? -7.575 2.350 18.680 1.00 92.31 87 LYS A N 1
ATOM 753 C CA . LYS A 1 87 ? -6.817 3.574 18.375 1.00 92.31 87 LYS A CA 1
ATOM 754 C C . LYS A 1 87 ? -5.294 3.405 18.452 1.00 92.31 87 LYS A C 1
ATOM 756 O O . LYS A 1 87 ? -4.570 4.100 17.757 1.00 92.31 87 LYS A O 1
ATOM 761 N N . SER A 1 88 ? -4.782 2.498 19.288 1.00 93.38 88 SER A N 1
ATOM 762 C CA . SER A 1 88 ? -3.339 2.221 19.361 1.00 93.38 88 SER A CA 1
ATOM 763 C C . SER A 1 88 ? -2.808 1.342 18.221 1.00 93.38 88 SER A C 1
ATOM 765 O O . SER A 1 88 ? -1.606 1.111 18.157 1.00 93.38 88 SER A O 1
ATOM 767 N N . LYS A 1 89 ? -3.689 0.749 17.408 1.00 92.00 89 LYS A N 1
ATOM 768 C CA . LYS A 1 89 ? -3.341 -0.209 16.345 1.00 92.00 89 LYS A CA 1
ATOM 769 C C . LYS A 1 89 ? -3.841 0.208 14.965 1.00 92.00 89 LYS A C 1
ATOM 771 O O . LYS A 1 89 ? -3.334 -0.301 13.974 1.00 92.00 89 LYS A O 1
ATOM 776 N N . GLU A 1 90 ? -4.865 1.046 14.920 1.00 92.00 90 GLU A N 1
ATOM 777 C CA . GLU A 1 90 ? -5.578 1.434 13.713 1.00 92.00 90 GLU A CA 1
ATOM 778 C C . GLU A 1 90 ? -5.365 2.924 13.462 1.00 92.00 90 GLU A C 1
ATOM 780 O O . GLU A 1 90 ? -5.510 3.747 14.369 1.00 92.00 90 GLU A O 1
ATOM 785 N N . SER A 1 91 ? -5.051 3.245 12.212 1.00 88.75 91 SER A N 1
ATOM 786 C CA . SER A 1 91 ? -4.932 4.602 11.686 1.00 88.75 91 SER A CA 1
ATOM 787 C C . SER A 1 91 ? -6.004 4.785 10.618 1.00 88.75 91 SER A C 1
ATOM 789 O O . SER A 1 91 ? -6.270 3.858 9.845 1.00 88.75 91 SER A O 1
ATOM 791 N N . LEU A 1 92 ? -6.625 5.962 10.542 1.00 88.69 92 LEU A N 1
ATOM 792 C CA . LEU A 1 92 ? -7.540 6.253 9.441 1.00 88.69 92 LEU A CA 1
ATOM 793 C C . LEU A 1 92 ? -6.743 6.431 8.152 1.00 88.69 92 LEU A C 1
ATOM 795 O O . LEU A 1 92 ? -5.715 7.099 8.137 1.00 88.69 92 LEU A O 1
ATOM 799 N N . PHE A 1 93 ? -7.262 5.906 7.046 1.00 88.06 93 PHE A N 1
ATOM 800 C CA . PHE A 1 93 ? -6.609 6.036 5.743 1.00 88.06 93 PHE A CA 1
ATOM 801 C C . PHE A 1 93 ? -6.405 7.503 5.325 1.00 88.06 93 PHE A C 1
ATOM 803 O O . PHE A 1 93 ? -5.403 7.838 4.709 1.00 88.06 93 PHE A O 1
ATOM 810 N N . SER A 1 94 ? -7.326 8.394 5.711 1.00 90.44 94 SER A N 1
ATOM 811 C CA . SER A 1 94 ? -7.231 9.840 5.467 1.00 90.44 94 SER A CA 1
ATOM 812 C C . SER A 1 94 ? -6.179 10.558 6.316 1.00 90.44 94 SER A C 1
ATOM 814 O O . SER A 1 94 ? -5.830 11.692 6.009 1.00 90.44 94 SER A O 1
ATOM 816 N N . GLU A 1 95 ? -5.732 9.942 7.410 1.00 91.00 95 GLU A N 1
ATOM 817 C CA . GLU A 1 95 ? -4.710 10.491 8.308 1.00 91.00 95 GLU A CA 1
ATOM 818 C C . GLU A 1 95 ? -3.303 10.006 7.939 1.00 91.00 95 GLU A C 1
ATOM 820 O O . GLU A 1 95 ? -2.325 10.522 8.476 1.00 91.00 95 GLU A O 1
ATOM 825 N N . LEU A 1 96 ? -3.196 9.035 7.025 1.00 92.00 96 LEU A N 1
ATOM 826 C CA . LEU A 1 96 ? -1.915 8.530 6.552 1.00 92.00 96 LEU A CA 1
ATOM 827 C C . LEU A 1 96 ? -1.216 9.568 5.680 1.00 92.00 96 LEU A C 1
ATOM 829 O O . LEU A 1 96 ? -1.804 10.197 4.796 1.00 92.00 96 LEU A O 1
ATOM 833 N N . THR A 1 97 ? 0.082 9.707 5.902 1.00 93.00 97 THR A N 1
ATOM 834 C CA . THR A 1 97 ? 0.953 10.480 5.028 1.00 93.00 97 THR A CA 1
ATOM 835 C C . THR A 1 97 ? 1.157 9.757 3.700 1.00 93.00 97 THR A C 1
ATOM 837 O O . THR A 1 97 ? 0.994 8.541 3.577 1.00 93.00 97 THR A O 1
ATOM 840 N N . ARG A 1 98 ? 1.585 10.507 2.681 1.00 89.44 98 ARG A N 1
ATOM 841 C CA . ARG A 1 98 ? 1.900 9.934 1.369 1.00 89.44 98 ARG A CA 1
ATOM 842 C C . ARG A 1 98 ? 2.978 8.845 1.452 1.00 89.44 98 ARG A C 1
ATOM 844 O O . ARG A 1 98 ? 2.854 7.831 0.781 1.00 89.44 98 ARG A O 1
ATOM 851 N N . GLN A 1 99 ? 3.979 9.029 2.312 1.00 90.88 99 GLN A N 1
ATOM 852 C CA . GLN A 1 99 ? 5.060 8.062 2.506 1.00 90.88 99 GLN A CA 1
ATOM 853 C C . GLN A 1 99 ? 4.562 6.741 3.113 1.00 90.88 99 GLN A C 1
ATOM 855 O O . GLN A 1 99 ? 4.980 5.672 2.684 1.00 90.88 99 GLN A O 1
ATOM 860 N N . GLU A 1 100 ? 3.665 6.795 4.099 1.00 91.06 100 GLU A N 1
ATOM 861 C CA . GLU A 1 100 ? 3.061 5.588 4.683 1.00 91.06 100 GLU A CA 1
ATOM 862 C C . GLU A 1 100 ? 2.174 4.874 3.666 1.00 91.06 100 GLU A C 1
ATOM 864 O O . GLU A 1 100 ? 2.197 3.651 3.564 1.00 91.06 100 GLU A O 1
ATOM 869 N N . LEU A 1 101 ? 1.432 5.638 2.865 1.00 90.62 101 LEU A N 1
ATOM 870 C CA . LEU A 1 101 ? 0.609 5.085 1.800 1.00 90.62 101 LEU A CA 1
ATOM 871 C C . LEU A 1 101 ? 1.454 4.374 0.733 1.00 90.62 101 LEU A C 1
ATOM 873 O O . LEU A 1 101 ? 1.085 3.301 0.259 1.00 90.62 101 LEU A O 1
ATOM 877 N N . GLU A 1 102 ? 2.615 4.939 0.404 1.00 88.94 102 GLU A N 1
ATOM 878 C CA . GLU A 1 102 ? 3.583 4.342 -0.515 1.00 88.94 102 GLU A CA 1
ATOM 879 C C . GLU A 1 102 ? 4.174 3.021 0.013 1.00 88.94 102 GLU A C 1
ATOM 881 O O . GLU A 1 102 ? 4.552 2.162 -0.773 1.00 88.94 102 GLU A O 1
ATOM 886 N N . GLN A 1 103 ? 4.205 2.808 1.330 1.00 88.69 103 GLN A N 1
ATOM 887 C CA . GLN A 1 103 ? 4.648 1.540 1.929 1.00 88.69 103 GLN A CA 1
ATOM 888 C C . GLN A 1 103 ? 3.556 0.463 1.944 1.00 88.69 103 GLN A C 1
ATOM 890 O O . GLN A 1 103 ? 3.857 -0.713 2.146 1.00 88.69 103 GLN A O 1
ATOM 895 N N . LEU A 1 104 ? 2.291 0.855 1.778 1.00 88.94 104 LEU A N 1
ATOM 896 C CA . LEU A 1 104 ? 1.147 -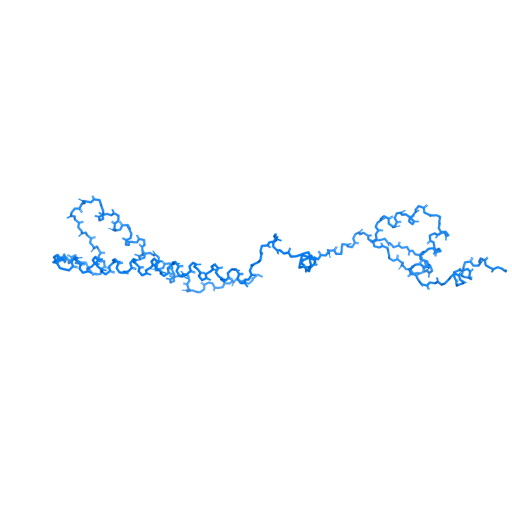0.055 1.831 1.00 88.94 104 LEU A CA 1
ATOM 897 C C . LEU A 1 104 ? 0.793 -0.658 0.472 1.00 88.94 104 LEU A C 1
ATOM 899 O O . LEU A 1 104 ? 0.107 -1.681 0.444 1.00 88.94 104 LEU A O 1
ATOM 903 N N . TYR A 1 105 ? 1.209 -0.043 -0.639 1.00 83.00 105 TYR A N 1
ATOM 904 C CA . TYR A 1 105 ? 0.949 -0.610 -1.958 1.00 83.00 105 TYR A CA 1
ATOM 905 C C . TYR A 1 105 ? 2.027 -1.619 -2.353 1.00 83.00 105 TYR A C 1
ATOM 907 O O . TYR A 1 105 ? 3.215 -1.464 -2.080 1.00 83.00 105 TYR A O 1
ATOM 915 N N . SER A 1 106 ? 1.582 -2.645 -3.062 1.00 83.50 106 SER A N 1
ATOM 916 C CA . SER A 1 106 ? 2.415 -3.564 -3.820 1.00 83.50 106 SER A CA 1
ATOM 917 C C . SER A 1 106 ? 1.862 -3.603 -5.233 1.00 83.50 106 SER A C 1
ATOM 919 O O . SER A 1 106 ? 0.647 -3.701 -5.405 1.00 83.50 106 SER A O 1
ATOM 921 N N . MET A 1 107 ? 2.733 -3.515 -6.231 1.00 79.75 107 MET A N 1
ATOM 922 C CA . MET A 1 107 ? 2.327 -3.733 -7.614 1.00 79.75 107 MET A CA 1
ATOM 923 C C . MET A 1 107 ? 2.455 -5.219 -7.919 1.00 79.75 107 MET A C 1
ATOM 925 O O . MET A 1 107 ? 3.496 -5.819 -7.649 1.00 79.75 107 MET A O 1
ATOM 929 N N . ASP A 1 108 ? 1.394 -5.802 -8.461 1.00 77.88 108 ASP A N 1
ATOM 930 C CA . ASP A 1 108 ? 1.444 -7.155 -8.996 1.00 77.88 108 ASP A CA 1
ATOM 931 C C . ASP A 1 108 ? 2.255 -7.142 -10.299 1.00 77.88 108 ASP A C 1
ATOM 933 O O . ASP A 1 108 ? 1.956 -6.375 -11.215 1.00 77.88 108 ASP A O 1
ATOM 937 N N . ASP A 1 109 ? 3.270 -8.002 -10.394 1.00 74.00 109 ASP A N 1
ATOM 938 C CA . ASP A 1 109 ? 4.027 -8.200 -11.632 1.00 74.00 109 ASP A CA 1
ATOM 939 C C . ASP A 1 109 ? 3.322 -9.260 -12.494 1.00 74.00 109 ASP A C 1
ATOM 941 O O . ASP A 1 109 ? 3.588 -10.465 -12.397 1.00 74.00 109 ASP A O 1
ATOM 945 N N . TYR A 1 110 ? 2.348 -8.828 -13.298 1.00 68.88 110 TYR A N 1
ATOM 946 C CA . TYR A 1 110 ? 1.623 -9.720 -14.199 1.00 68.88 110 TYR A CA 1
ATOM 947 C C . TYR A 1 110 ? 2.505 -10.108 -15.390 1.00 68.88 110 TYR A C 1
ATOM 949 O O . TYR A 1 110 ? 2.990 -9.280 -16.151 1.00 68.88 110 TYR A O 1
ATOM 957 N N . CYS A 1 111 ? 2.681 -11.410 -15.604 1.00 65.44 111 CYS A N 1
ATOM 958 C CA . CYS A 1 111 ? 3.522 -11.953 -16.671 1.00 65.44 111 CYS A CA 1
ATOM 959 C C . CYS A 1 111 ? 2.978 -11.778 -18.103 1.00 65.44 111 CYS A C 1
ATOM 961 O O . CYS A 1 111 ? 3.633 -12.227 -19.041 1.00 65.44 111 CYS A O 1
ATOM 963 N N . PHE A 1 112 ? 1.822 -11.137 -18.287 1.00 65.06 112 PHE A N 1
ATOM 964 C CA . PHE A 1 112 ? 1.159 -11.004 -19.589 1.00 65.06 112 PHE A CA 1
ATOM 965 C C . PHE A 1 112 ? 1.638 -9.812 -20.429 1.00 65.06 112 PHE A C 1
ATOM 967 O O . PHE A 1 112 ? 1.412 -9.820 -21.635 1.00 65.06 112 PHE A O 1
ATOM 974 N N . ASP A 1 113 ? 2.351 -8.850 -19.837 1.00 69.44 113 ASP A N 1
ATOM 975 C CA . ASP A 1 113 ? 2.824 -7.649 -20.548 1.00 69.44 113 ASP A CA 1
ATOM 976 C C . ASP A 1 113 ? 4.261 -7.785 -21.084 1.00 69.44 113 ASP A C 1
ATOM 978 O O . ASP A 1 113 ? 4.834 -6.843 -21.631 1.00 69.44 113 ASP A O 1
ATOM 982 N N . ARG A 1 114 ? 4.856 -8.980 -20.968 1.00 80.69 114 ARG A N 1
ATOM 983 C CA . ARG A 1 114 ? 6.241 -9.234 -21.381 1.00 80.69 114 ARG A CA 1
ATOM 984 C C . ARG A 1 114 ? 6.309 -9.691 -22.833 1.00 80.69 114 ARG A C 1
ATOM 986 O O . ARG A 1 114 ? 5.722 -10.701 -23.217 1.00 80.69 114 ARG A O 1
ATOM 993 N N . SER A 1 115 ? 7.075 -8.965 -23.636 1.00 87.75 115 SER A N 1
ATOM 994 C CA . SER A 1 115 ? 7.412 -9.328 -25.013 1.00 87.75 115 SER A CA 1
ATOM 995 C C . SER A 1 115 ? 8.880 -9.713 -25.121 1.00 87.75 115 SER A C 1
ATOM 997 O O . SER A 1 115 ? 9.737 -9.081 -24.508 1.00 87.75 115 SER A O 1
ATOM 999 N N . TYR A 1 116 ? 9.180 -10.719 -25.941 1.00 91.56 116 TYR A N 1
ATOM 1000 C CA . TYR A 1 116 ? 10.549 -11.186 -26.152 1.00 91.56 116 TYR A CA 1
ATOM 1001 C C . TYR A 1 116 ? 11.012 -10.910 -27.578 1.00 91.56 116 TYR A C 1
ATOM 1003 O O . TYR A 1 116 ? 10.320 -11.241 -28.543 1.00 91.56 116 TYR A O 1
ATOM 1011 N N . PHE A 1 117 ? 12.215 -10.359 -27.710 1.00 92.69 117 PHE A N 1
ATOM 1012 C CA . PHE A 1 117 ? 12.880 -10.139 -28.990 1.00 92.69 117 PHE A CA 1
ATOM 1013 C C . PHE A 1 117 ? 14.167 -10.954 -29.049 1.00 92.69 117 PHE A C 1
ATOM 1015 O O . PHE A 1 117 ? 14.957 -10.946 -28.110 1.00 92.69 117 PHE A O 1
ATOM 1022 N N . GLN A 1 118 ? 14.386 -11.660 -30.156 1.00 92.94 118 GLN A N 1
ATOM 1023 C CA . GLN A 1 118 ? 15.637 -12.380 -30.376 1.00 92.94 118 GLN A CA 1
ATOM 1024 C C . GLN A 1 118 ? 16.671 -11.426 -30.968 1.00 92.94 118 GLN A C 1
ATOM 1026 O O . GLN A 1 118 ? 16.459 -10.882 -32.049 1.00 92.94 118 GLN A O 1
ATOM 1031 N N . VAL A 1 119 ? 17.776 -11.226 -30.254 1.00 91.38 119 VAL A N 1
ATOM 1032 C CA . VAL A 1 119 ? 18.902 -10.378 -30.666 1.00 91.38 119 VAL A CA 1
ATOM 1033 C C . VAL A 1 119 ? 20.185 -11.122 -30.335 1.00 91.38 119 VAL A C 1
ATOM 1035 O O . VAL A 1 119 ? 20.350 -11.593 -29.211 1.00 91.38 119 VAL A O 1
ATOM 1038 N N . MET A 1 120 ? 21.086 -11.283 -31.306 1.00 87.12 120 MET A N 1
ATOM 1039 C CA . MET A 1 120 ? 22.345 -12.020 -31.110 1.00 87.12 120 MET A CA 1
ATOM 1040 C C . MET A 1 120 ? 22.177 -13.443 -30.527 1.00 87.12 120 MET A C 1
ATOM 1042 O O . MET A 1 120 ? 23.023 -13.928 -29.775 1.00 87.12 120 MET A O 1
ATOM 1046 N N . GLY A 1 121 ? 21.061 -14.116 -30.827 1.00 86.56 121 GLY A N 1
ATOM 1047 C CA . GLY A 1 121 ? 20.746 -15.441 -30.274 1.00 86.56 121 GLY A CA 1
ATOM 1048 C C . GLY A 1 121 ? 20.357 -15.447 -28.788 1.00 86.56 121 GLY A C 1
ATOM 1049 O O . GLY A 1 121 ? 20.285 -16.519 -28.187 1.00 86.56 121 GLY A O 1
ATOM 1050 N N . LYS A 1 122 ? 20.105 -14.276 -28.189 1.00 88.19 122 LYS A N 1
ATOM 1051 C CA . LYS A 1 122 ? 19.571 -14.111 -26.832 1.00 88.19 122 LYS A CA 1
ATOM 1052 C C . LYS A 1 122 ? 18.150 -13.551 -26.886 1.00 88.19 122 LYS A C 1
ATOM 1054 O O . LYS A 1 122 ? 17.855 -12.659 -27.681 1.00 88.19 122 LYS A O 1
ATOM 1059 N N . ALA A 1 123 ? 17.292 -14.041 -25.993 1.00 92.12 123 ALA A N 1
ATOM 1060 C CA . ALA A 1 123 ? 15.960 -13.487 -25.790 1.00 92.12 123 ALA A CA 1
ATOM 1061 C C . ALA A 1 123 ? 16.046 -12.260 -24.870 1.00 92.12 123 ALA A C 1
ATOM 1063 O O . ALA A 1 123 ? 16.383 -12.390 -23.694 1.00 92.12 123 ALA A O 1
ATOM 1064 N N . VAL A 1 124 ? 15.746 -11.084 -25.413 1.00 92.62 124 VAL A N 1
ATOM 1065 C CA . VAL A 1 124 ? 15.638 -9.825 -24.670 1.00 92.62 124 VAL A CA 1
ATOM 1066 C C . VAL A 1 124 ? 14.191 -9.630 -24.239 1.00 92.62 124 VAL A C 1
ATOM 1068 O O . VAL A 1 124 ? 13.291 -9.647 -25.079 1.00 92.62 124 VAL A O 1
ATOM 1071 N N . GLU A 1 125 ? 13.977 -9.453 -22.938 1.00 91.50 125 GLU A N 1
ATOM 1072 C CA . GLU A 1 125 ? 12.665 -9.221 -22.334 1.00 91.50 125 GLU A CA 1
ATOM 1073 C C . GLU A 1 125 ? 12.332 -7.725 -22.279 1.00 91.50 125 GLU A C 1
ATOM 1075 O O . GLU A 1 125 ? 13.112 -6.916 -21.779 1.00 91.50 125 GLU A O 1
ATOM 1080 N N . VAL A 1 126 ? 11.147 -7.365 -22.770 1.00 90.25 126 VAL A N 1
ATOM 1081 C CA . VAL A 1 126 ? 10.583 -6.014 -22.703 1.00 90.25 126 VAL A CA 1
ATOM 1082 C C . VAL A 1 126 ? 9.264 -6.095 -21.941 1.00 90.25 126 VAL A C 1
ATOM 1084 O O . VAL A 1 126 ? 8.304 -6.678 -22.435 1.00 90.25 126 VAL A O 1
ATOM 1087 N N . ASN A 1 127 ? 9.235 -5.521 -20.736 1.00 85.69 127 ASN A N 1
ATOM 1088 C CA . ASN A 1 127 ? 8.103 -5.629 -19.803 1.00 85.69 127 ASN A CA 1
ATOM 1089 C C . ASN A 1 127 ? 6.925 -4.686 -20.112 1.00 85.69 127 ASN A C 1
ATOM 1091 O O . ASN A 1 127 ? 5.863 -4.845 -19.527 1.00 85.69 127 ASN A O 1
ATOM 1095 N N . ASP A 1 128 ? 7.115 -3.684 -20.975 1.00 86.94 128 ASP A N 1
ATOM 1096 C CA . ASP A 1 128 ? 6.081 -2.700 -21.308 1.00 86.94 128 ASP A CA 1
ATOM 1097 C C . ASP A 1 128 ? 5.544 -2.952 -22.722 1.00 86.94 128 ASP A C 1
ATOM 1099 O O . ASP A 1 128 ? 6.288 -2.894 -23.710 1.00 86.94 128 ASP A O 1
ATOM 1103 N N . LEU A 1 129 ? 4.235 -3.201 -22.816 1.00 87.19 129 LEU A N 1
ATOM 1104 C CA . LEU A 1 129 ? 3.537 -3.463 -24.071 1.00 87.19 129 LEU A CA 1
ATOM 1105 C C . LEU A 1 129 ? 3.678 -2.306 -25.072 1.00 87.19 129 LEU A C 1
ATOM 1107 O O . LEU A 1 129 ? 3.897 -2.547 -26.258 1.00 87.19 129 LEU A O 1
ATOM 1111 N N . GLN A 1 130 ? 3.599 -1.051 -24.622 1.00 89.81 130 GLN A N 1
ATOM 1112 C CA . GLN A 1 130 ? 3.710 0.116 -25.503 1.00 89.81 130 GLN A CA 1
ATOM 1113 C C . GLN A 1 130 ? 5.119 0.233 -26.084 1.00 89.81 130 GLN A C 1
ATOM 1115 O O . GLN A 1 130 ? 5.285 0.548 -27.266 1.00 89.81 130 GLN A O 1
ATOM 1120 N N . ILE A 1 131 ? 6.139 -0.065 -25.274 1.00 91.19 131 ILE A N 1
ATOM 1121 C CA . ILE A 1 131 ? 7.533 -0.106 -25.729 1.00 91.19 131 ILE A CA 1
ATOM 1122 C C . ILE A 1 131 ? 7.726 -1.256 -26.724 1.00 91.19 131 ILE A C 1
ATOM 1124 O O . ILE A 1 131 ? 8.328 -1.064 -27.784 1.00 91.19 131 ILE A O 1
ATOM 1128 N N . ALA A 1 132 ? 7.178 -2.437 -26.435 1.00 91.62 132 ALA A N 1
ATOM 1129 C CA . ALA A 1 132 ? 7.239 -3.581 -27.337 1.00 91.62 132 ALA A CA 1
ATOM 1130 C C . ALA A 1 132 ? 6.559 -3.289 -28.688 1.00 91.62 132 ALA A C 1
ATOM 1132 O O . ALA A 1 132 ? 7.141 -3.556 -29.742 1.00 91.62 132 ALA A O 1
ATOM 1133 N N . GLU A 1 133 ? 5.375 -2.676 -28.683 1.00 92.25 133 GLU A N 1
ATOM 1134 C CA . GLU A 1 133 ? 4.678 -2.236 -29.896 1.00 92.25 133 GLU A CA 1
ATOM 1135 C C . GLU A 1 133 ? 5.479 -1.186 -30.677 1.00 92.25 133 GLU A C 1
ATOM 1137 O O . GLU A 1 133 ? 5.537 -1.231 -31.910 1.00 92.25 133 GLU A O 1
ATOM 1142 N N . ALA A 1 134 ? 6.122 -0.241 -29.987 1.00 94.44 134 ALA A N 1
ATOM 1143 C CA . ALA A 1 134 ? 6.985 0.746 -30.625 1.00 94.44 134 ALA A CA 1
ATOM 1144 C C . ALA A 1 134 ? 8.176 0.075 -31.328 1.00 94.44 134 ALA A C 1
ATOM 1146 O O . ALA A 1 134 ? 8.468 0.401 -32.481 1.00 94.44 134 ALA A O 1
ATOM 1147 N N . PHE A 1 135 ? 8.811 -0.918 -30.698 1.00 94.06 135 PHE A N 1
ATOM 1148 C CA . PHE A 1 135 ? 9.870 -1.709 -31.329 1.00 94.06 135 PHE A CA 1
ATOM 1149 C C . PHE A 1 135 ? 9.374 -2.504 -32.540 1.00 94.06 135 PHE A C 1
ATOM 1151 O O . PHE A 1 135 ? 10.088 -2.602 -33.539 1.00 94.06 135 PHE A O 1
ATOM 1158 N N . GLN A 1 136 ? 8.155 -3.045 -32.501 1.00 91.81 136 GLN A N 1
ATOM 1159 C CA . GLN A 1 136 ? 7.573 -3.753 -33.647 1.00 91.81 136 GLN A CA 1
ATOM 1160 C C . GLN A 1 136 ? 7.338 -2.837 -34.857 1.00 91.81 136 GLN A C 1
ATOM 1162 O O . GLN A 1 136 ? 7.468 -3.294 -35.991 1.00 91.81 136 GLN A O 1
ATOM 1167 N N . LYS A 1 137 ? 7.052 -1.546 -34.639 1.00 95.38 137 LYS A N 1
ATOM 1168 C CA . LYS A 1 137 ? 6.887 -0.544 -35.711 1.00 95.38 137 LYS A CA 1
ATOM 1169 C C . LYS A 1 137 ? 8.210 -0.121 -36.360 1.00 95.38 137 LYS A C 1
ATOM 1171 O O . LYS A 1 137 ? 8.199 0.452 -37.450 1.00 95.38 137 LYS A O 1
ATOM 1176 N N . LEU A 1 138 ? 9.345 -0.365 -35.707 1.00 95.00 138 LEU A N 1
ATOM 1177 C CA . LEU A 1 138 ? 10.662 -0.052 -36.255 1.00 95.00 138 LEU A CA 1
ATOM 1178 C C . LEU A 1 138 ? 11.129 -1.121 -37.247 1.00 95.00 138 LEU A C 1
ATOM 1180 O O . LEU A 1 138 ? 10.836 -2.307 -37.115 1.00 95.00 138 LEU A O 1
ATOM 1184 N N . SER A 1 139 ? 11.944 -0.698 -38.219 1.00 94.88 139 SER A N 1
ATOM 1185 C CA . SER A 1 139 ? 12.687 -1.627 -39.075 1.00 94.88 139 SER A CA 1
ATOM 1186 C C . SER A 1 139 ? 13.613 -2.503 -38.232 1.00 94.88 139 SER A C 1
ATOM 1188 O O . SER A 1 139 ? 14.245 -1.990 -37.305 1.00 94.88 139 SER A O 1
ATOM 1190 N N . GLU A 1 140 ? 13.781 -3.764 -38.624 1.00 91.31 140 GLU A N 1
ATOM 1191 C CA . GLU A 1 140 ? 14.581 -4.765 -37.910 1.00 91.31 140 GLU A CA 1
ATOM 1192 C C . GLU A 1 140 ? 15.961 -4.250 -37.481 1.00 91.31 140 GLU A C 1
ATOM 1194 O O . GLU A 1 140 ? 16.259 -4.259 -36.293 1.00 91.31 140 GLU A O 1
ATOM 1199 N N . LYS A 1 141 ? 16.728 -3.646 -38.399 1.00 91.19 141 LYS A N 1
ATOM 1200 C CA . LYS A 1 141 ? 18.058 -3.080 -38.107 1.00 91.19 141 LYS A CA 1
ATOM 1201 C C . LYS A 1 141 ? 18.046 -2.012 -37.004 1.00 91.19 141 LYS A C 1
ATOM 1203 O O . LYS A 1 141 ? 18.912 -2.000 -36.140 1.00 91.19 141 LYS A O 1
ATOM 1208 N N . LYS A 1 142 ? 17.065 -1.102 -37.020 1.00 93.62 142 LYS A N 1
ATOM 1209 C CA . LYS A 1 142 ? 16.938 -0.045 -35.995 1.00 93.62 142 LYS A CA 1
ATOM 1210 C C . LYS A 1 142 ? 16.535 -0.628 -34.645 1.00 93.62 142 LYS A C 1
ATOM 1212 O O . LYS A 1 142 ? 17.072 -0.215 -33.625 1.00 93.62 142 LYS A O 1
ATOM 1217 N N . ARG A 1 143 ? 15.600 -1.582 -34.651 1.00 95.31 143 ARG A N 1
ATOM 1218 C CA . ARG A 1 143 ? 15.183 -2.303 -33.446 1.00 95.31 143 ARG A CA 1
ATOM 1219 C C . ARG A 1 143 ? 16.367 -3.044 -32.827 1.00 95.31 143 ARG A C 1
ATOM 1221 O O . ARG A 1 143 ? 16.582 -2.917 -31.631 1.00 95.31 143 ARG A O 1
ATOM 1228 N N . GLU A 1 144 ? 17.147 -3.760 -33.630 1.00 93.19 144 GLU A N 1
ATOM 1229 C CA . GLU A 1 144 ? 18.298 -4.532 -33.158 1.00 93.19 144 GLU A CA 1
ATOM 1230 C C . GLU A 1 144 ? 19.380 -3.635 -32.543 1.00 93.19 144 GLU A C 1
ATOM 1232 O O . GLU A 1 144 ? 19.835 -3.912 -31.440 1.00 93.19 144 GLU A O 1
ATOM 1237 N N . ILE A 1 145 ? 19.713 -2.508 -33.189 1.00 93.94 145 ILE A N 1
ATOM 1238 C CA . ILE A 1 145 ? 20.654 -1.509 -32.648 1.00 93.94 145 ILE A CA 1
ATOM 1239 C C . ILE A 1 145 ? 20.196 -1.001 -31.277 1.00 93.94 145 ILE A C 1
ATOM 1241 O O . ILE A 1 145 ? 20.987 -0.972 -30.340 1.00 93.94 145 ILE A O 1
ATOM 1245 N N . LEU A 1 146 ? 18.923 -0.617 -31.146 1.00 95.00 146 LEU A N 1
ATOM 1246 C CA . LEU A 1 146 ? 18.391 -0.092 -29.886 1.00 95.00 146 LEU A CA 1
ATOM 1247 C C . LEU A 1 146 ? 18.357 -1.157 -28.787 1.00 95.00 146 LEU A C 1
ATOM 1249 O O . LEU A 1 146 ? 18.693 -0.862 -27.644 1.00 95.00 146 LEU A O 1
ATOM 1253 N N . LEU A 1 147 ? 17.978 -2.392 -29.121 1.00 94.44 147 LEU A N 1
ATOM 1254 C CA . LEU A 1 147 ? 17.973 -3.488 -28.157 1.00 94.44 147 LEU A CA 1
ATOM 1255 C C . LEU A 1 147 ? 19.397 -3.839 -27.699 1.00 94.44 147 LEU A C 1
ATOM 1257 O O . LEU A 1 147 ? 19.613 -4.031 -26.507 1.00 94.44 147 LEU A O 1
ATOM 1261 N N . MET A 1 148 ? 20.382 -3.850 -28.604 1.00 94.38 148 MET A N 1
ATOM 1262 C CA . MET A 1 148 ? 21.790 -4.045 -28.237 1.00 94.38 148 MET A CA 1
ATOM 1263 C C . MET A 1 148 ? 22.311 -2.926 -27.325 1.00 94.38 148 MET A C 1
ATOM 1265 O O . MET A 1 148 ? 22.976 -3.209 -26.331 1.00 94.38 148 MET A O 1
ATOM 1269 N N . LEU A 1 149 ? 21.968 -1.672 -27.629 1.00 94.25 149 LEU A N 1
ATOM 1270 C CA . LEU A 1 149 ? 22.435 -0.507 -26.878 1.00 94.25 149 LEU A CA 1
ATOM 1271 C C . LEU A 1 149 ? 21.841 -0.433 -25.464 1.00 94.25 149 LEU A C 1
ATOM 1273 O O . LEU A 1 149 ? 22.567 -0.176 -24.512 1.00 94.25 149 LEU A O 1
ATOM 1277 N N . TYR A 1 150 ? 20.527 -0.637 -25.323 1.00 92.25 150 TYR A N 1
ATOM 1278 C CA . TYR A 1 150 ? 19.821 -0.404 -24.055 1.00 92.25 150 TYR A CA 1
ATOM 1279 C C . TYR A 1 150 ? 19.623 -1.654 -23.193 1.00 92.25 150 TYR A C 1
ATOM 1281 O O . TYR A 1 150 ? 19.451 -1.517 -21.987 1.00 92.25 150 TYR A O 1
ATOM 1289 N N . PHE A 1 151 ? 19.598 -2.854 -23.786 1.00 90.94 151 PHE A N 1
ATOM 1290 C CA . PHE A 1 151 ? 19.313 -4.096 -23.052 1.00 90.94 151 PHE A CA 1
ATOM 1291 C C . PHE A 1 151 ? 20.503 -5.057 -22.981 1.00 90.94 151 PHE A C 1
ATOM 1293 O O . PHE A 1 151 ? 20.492 -5.961 -22.147 1.00 90.94 151 PHE A O 1
ATOM 1300 N N . LEU A 1 152 ? 21.510 -4.901 -23.848 1.00 91.38 152 LEU A N 1
ATOM 1301 C CA . LEU A 1 152 ? 22.730 -5.719 -23.830 1.00 91.38 152 LEU A CA 1
ATOM 1302 C C . LEU A 1 152 ? 23.980 -4.922 -23.426 1.00 91.38 152 LEU A C 1
ATOM 1304 O O . LEU A 1 152 ? 25.072 -5.485 -23.475 1.00 91.38 152 LEU A O 1
ATOM 1308 N N . ASP A 1 153 ? 23.820 -3.648 -23.042 1.00 91.25 153 ASP A N 1
ATOM 1309 C CA . ASP A 1 153 ? 24.889 -2.719 -22.640 1.00 91.25 153 ASP A CA 1
ATOM 1310 C C . ASP A 1 153 ? 26.070 -2.650 -23.632 1.00 91.25 153 ASP A C 1
ATOM 1312 O O . ASP A 1 153 ? 27.214 -2.405 -23.247 1.00 91.25 153 ASP A O 1
ATOM 1316 N N . MET A 1 154 ? 25.812 -2.875 -24.926 1.00 94.12 154 MET A N 1
ATOM 1317 C CA . MET A 1 154 ? 26.849 -2.812 -25.957 1.00 94.12 154 MET A CA 1
ATOM 1318 C C . MET A 1 154 ? 27.144 -1.364 -26.339 1.00 94.12 154 MET A C 1
ATOM 1320 O O . MET A 1 154 ? 26.238 -0.561 -26.567 1.00 94.12 154 MET A O 1
ATOM 1324 N N . THR A 1 155 ? 28.422 -1.036 -26.488 1.00 94.56 155 THR A N 1
ATOM 1325 C CA . THR A 1 155 ? 28.855 0.282 -26.959 1.00 94.56 155 THR A CA 1
ATOM 1326 C C . THR A 1 155 ? 28.629 0.449 -28.462 1.00 94.56 155 THR A C 1
ATOM 1328 O O . THR A 1 155 ? 28.577 -0.520 -29.222 1.00 94.56 155 THR A O 1
ATOM 1331 N N . GLU A 1 156 ? 28.556 1.698 -28.932 1.00 93.75 156 GLU A N 1
ATOM 1332 C CA . GLU A 1 156 ? 28.372 2.007 -30.359 1.00 93.75 156 GLU A CA 1
ATOM 1333 C C . GLU A 1 156 ? 29.440 1.348 -31.249 1.00 93.75 156 GLU A C 1
ATOM 1335 O O . GLU A 1 156 ? 29.122 0.853 -32.329 1.00 93.75 156 GLU A O 1
ATOM 1340 N N . ASN A 1 157 ? 30.688 1.270 -30.771 1.00 93.19 157 ASN A N 1
ATOM 1341 C CA . ASN A 1 157 ? 31.794 0.631 -31.489 1.00 93.19 157 ASN A CA 1
ATOM 1342 C C . ASN A 1 157 ? 31.607 -0.887 -31.615 1.00 93.19 157 ASN A C 1
ATOM 1344 O O . ASN A 1 157 ? 31.866 -1.459 -32.676 1.00 93.19 157 ASN A O 1
ATOM 1348 N N . GLU A 1 158 ? 31.148 -1.546 -30.550 1.00 92.81 158 GLU A N 1
ATOM 1349 C CA . GLU A 1 158 ? 30.870 -2.986 -30.546 1.00 92.81 158 GLU A CA 1
ATOM 1350 C C . GLU A 1 158 ? 29.688 -3.313 -31.460 1.00 92.81 158 GLU A C 1
ATOM 1352 O O . GLU A 1 158 ? 29.769 -4.248 -32.256 1.00 92.81 158 GLU A O 1
ATOM 1357 N N . ILE A 1 159 ? 28.630 -2.496 -31.424 1.00 94.06 159 ILE A N 1
ATOM 1358 C CA . ILE A 1 159 ? 27.465 -2.629 -32.308 1.00 94.06 159 ILE A CA 1
ATOM 1359 C C . ILE A 1 159 ? 27.869 -2.421 -33.769 1.00 94.06 159 ILE A C 1
ATOM 1361 O O . ILE A 1 159 ? 27.487 -3.204 -34.639 1.00 94.06 159 ILE A O 1
ATOM 1365 N N . ALA A 1 160 ? 28.653 -1.381 -34.057 1.00 92.75 160 ALA A N 1
ATOM 1366 C CA . ALA A 1 160 ? 29.105 -1.083 -35.409 1.00 92.75 160 ALA A CA 1
ATOM 1367 C C . ALA A 1 160 ? 30.013 -2.186 -35.967 1.00 92.75 160 ALA A C 1
ATOM 1369 O O . ALA A 1 160 ? 29.902 -2.530 -37.145 1.00 92.75 160 ALA A O 1
ATOM 1370 N N . SER A 1 161 ? 30.856 -2.777 -35.118 1.00 91.88 161 SER A N 1
ATOM 1371 C CA . SER A 1 161 ? 31.692 -3.927 -35.474 1.00 91.88 161 SER A CA 1
ATOM 1372 C C . SER A 1 161 ? 30.847 -5.176 -35.736 1.00 91.88 161 SER A C 1
ATOM 1374 O O . SER A 1 161 ? 31.059 -5.855 -36.740 1.00 91.88 161 SER A O 1
ATOM 1376 N N . TYR A 1 162 ? 29.861 -5.452 -34.875 1.00 90.00 162 TYR A N 1
ATOM 1377 C CA . TYR A 1 162 ? 28.961 -6.602 -34.995 1.00 90.00 162 TYR A CA 1
ATOM 1378 C C . TYR A 1 162 ? 28.093 -6.543 -36.256 1.00 90.00 162 TYR A C 1
ATOM 1380 O O . TYR A 1 162 ? 27.961 -7.528 -36.975 1.00 90.00 162 TYR A O 1
ATOM 1388 N N . LEU A 1 163 ? 27.538 -5.369 -36.557 1.00 89.56 163 LEU A N 1
ATOM 1389 C CA . LEU A 1 163 ? 26.701 -5.141 -37.734 1.00 89.56 163 LEU A CA 1
ATOM 1390 C C . LEU A 1 163 ? 27.506 -4.842 -39.010 1.00 89.56 163 LEU A C 1
ATOM 1392 O O . LEU A 1 163 ? 26.905 -4.520 -40.037 1.00 89.56 163 LEU A O 1
ATOM 1396 N N . HIS A 1 164 ? 28.841 -4.913 -38.947 1.00 88.31 164 HIS A N 1
ATOM 1397 C CA . HIS A 1 164 ? 29.756 -4.615 -40.054 1.00 88.31 164 HIS A CA 1
ATOM 1398 C C . HIS A 1 164 ? 29.489 -3.246 -40.713 1.00 88.31 164 HIS A C 1
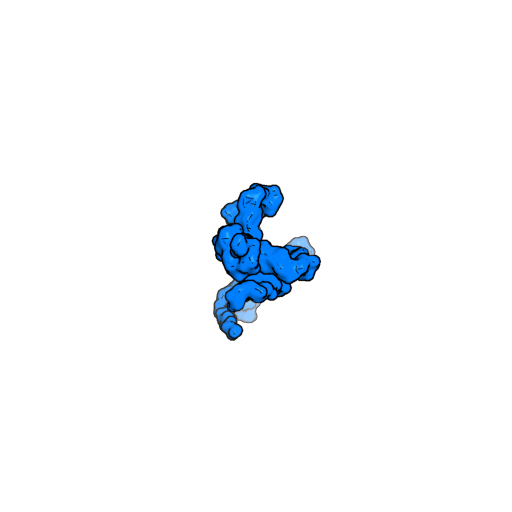ATOM 1400 O O . HIS A 1 164 ? 29.449 -3.119 -41.936 1.00 88.31 164 HIS A O 1
ATOM 1406 N N . LEU A 1 165 ? 29.255 -2.216 -39.891 1.00 83.69 165 LEU A N 1
ATOM 1407 C CA . LEU A 1 165 ? 28.928 -0.852 -40.334 1.00 83.69 165 LEU A CA 1
ATOM 1408 C C . LEU A 1 165 ? 30.158 0.028 -40.566 1.00 83.69 165 LEU A C 1
ATOM 1410 O O . LEU A 1 165 ? 30.051 1.028 -41.271 1.00 83.69 165 LEU A O 1
ATOM 1414 N N . VAL A 1 166 ? 31.298 -0.326 -39.973 1.00 69.94 166 VAL A N 1
ATOM 1415 C CA . VAL A 1 166 ? 32.583 0.346 -40.190 1.00 69.94 166 VAL A CA 1
ATOM 1416 C C . VAL A 1 166 ? 33.424 -0.562 -41.083 1.00 69.94 166 VAL A C 1
ATOM 1418 O O . VAL A 1 166 ? 33.720 -1.694 -40.700 1.00 69.94 166 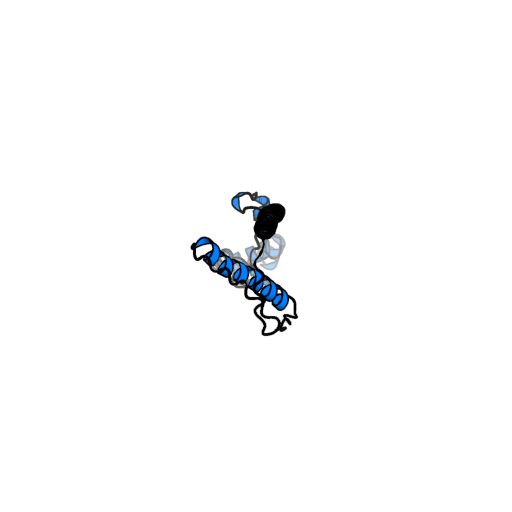VAL A O 1
ATOM 1421 N N . GLN A 1 167 ? 33.737 -0.074 -42.284 1.00 51.50 167 GLN A N 1
ATOM 1422 C CA . GLN A 1 167 ? 34.692 -0.666 -43.225 1.00 51.50 167 GLN A CA 1
ATOM 1423 C C . GLN A 1 167 ? 35.992 0.129 -43.207 1.00 51.50 167 GLN A C 1
ATOM 1425 O O . GLN A 1 167 ? 35.903 1.376 -43.124 1.00 51.50 167 GLN A O 1
#

pLDDT: mean 73.76, std 25.01, range [26.69, 98.31]

Sequence (167 aa):
MKKIRTSSVWKKVWKFCDFSIFFFKKWLSFMKGRSHFLITAVCRREVIRMELSPKQKQQVQMKFDSYCKKTIKGEVKHYWRELTRQKSKESLFSELTRQELEQLYSMDDYCFDRSYFQVMGKAVEVNDLQIAEAFQKLSEKKREILLMLYFLDMTENEIASYLHLVQ

Radius of gyration: 40.09 Å; chains: 1; bounding box: 84×41×98 Å

Secondary structure (DSSP, 8-state):
-------SHHHHHHHHHHHHHHHHHHHHTTTTT---------SSS--------HHHHHHHHHHHHHHHHHHHHHHHHHHHHHHHHHHTT---GGG--HHHHHHH------GGG-EEEEETTEEEEE--HHHHHHHHHS-HHHHHHHHHHHHS---HHHHHHHTT---

Foldseek 3Di:
DDDDDPPDPVVVVVVVVVVVVVVVVLVVVVVPPDPDRDPDDPDDPDRPPPPDDPVRVVVVVVVVVVVVVVVVVVVVVVVVVVVVVCVVPDDDPVRDDPVVVVVPDDDDQDPPQWDWDQAPNDTFIDNHNVVVVVLVPDDPLVSNLVCCVPGVVDDPVRSCVVVVVDD